Protein AF-A0A7W5AMH6-F1 (afdb_monomer_lite)

Sequence (108 aa):
MDDLIEFYRARLDEAEQIAQQATAGLWVWSREYVTPPGYHHRTVGPLEPGDAVHIAAWNPDHVLADIAAKRAILDEYSWEAGETRAIRHLVQPFAGHPDFRDEWRLPE

pLDDT: mean 83.66, std 14.83, range [46.91, 98.5]

Organism: NCBI:txid113559

Secondary structure (DSSP, 8-state):
-HHHHHHHHHHHHHHHHHHHHSPPS--B--SS----TT----B--S--HHHHHHHHHT-HHHHHHHHHHHHHHHHHS---TT-THHHHHHHGGGTTSTT--GGGSPP-

Radius of gyration: 17.6 Å; chains: 1; bounding box: 36×31×48 Å

InterPro domains:
  IPR046193 Protein of unknown function DUF6221 [PF19730] (1-105)

Foldseek 3Di:
DVLLLVVLVVVLVVLLVVLVPDQDDQQDADPDPDDDPPDDDSYDPPDDSVVRVVVSVVRSVVSNVVSVVVVVVSVVDPPPPPPPVVSLVSCQVCCVPPPDDPVSHDDD

Structure (mmCIF, N/CA/C/O backbone):
data_AF-A0A7W5AMH6-F1
#
_entry.id   AF-A0A7W5AMH6-F1
#
loop_
_atom_site.group_PDB
_atom_site.id
_atom_site.type_symbol
_atom_site.label_atom_id
_atom_site.label_alt_id
_atom_site.label_comp_id
_atom_site.label_asym_id
_atom_site.label_entity_id
_atom_site.label_seq_id
_atom_site.pdbx_PDB_ins_code
_atom_site.Cartn_x
_atom_site.Cartn_y
_atom_site.Cartn_z
_atom_site.occupancy
_atom_site.B_iso_or_equiv
_atom_site.auth_seq_id
_atom_site.auth_comp_id
_atom_site.auth_asym_id
_atom_site.auth_atom_id
_atom_site.pdbx_PDB_model_num
ATOM 1 N N . MET A 1 1 ? -14.425 -1.364 15.931 1.00 79.56 1 MET A N 1
ATOM 2 C CA . MET A 1 1 ? -12.956 -1.374 15.780 1.00 79.56 1 MET A CA 1
ATOM 3 C C . MET A 1 1 ? -12.583 -2.501 14.844 1.00 79.56 1 MET A C 1
ATOM 5 O O . MET A 1 1 ? -11.952 -2.236 13.834 1.00 79.56 1 MET A O 1
ATOM 9 N N . ASP A 1 2 ? -13.090 -3.696 15.124 1.00 85.56 2 ASP A N 1
ATOM 10 C CA . ASP A 1 2 ? -12.952 -4.889 14.285 1.00 85.56 2 ASP A CA 1
ATOM 11 C C . ASP A 1 2 ? -13.274 -4.612 12.811 1.00 85.56 2 ASP A C 1
ATOM 13 O O . ASP A 1 2 ? -12.396 -4.806 11.981 1.00 85.56 2 ASP A O 1
ATOM 17 N N . ASP A 1 3 ? -14.409 -3.975 12.493 1.00 91.38 3 ASP A N 1
ATOM 18 C CA . ASP A 1 3 ? -14.752 -3.581 11.113 1.00 91.38 3 ASP A CA 1
ATOM 19 C C . ASP A 1 3 ? -13.667 -2.745 10.401 1.00 91.38 3 ASP A C 1
ATOM 21 O O . ASP A 1 3 ? -13.465 -2.875 9.196 1.00 91.38 3 ASP A O 1
ATOM 25 N N . LEU A 1 4 ? -12.968 -1.865 11.129 1.00 92.19 4 LEU A N 1
ATOM 26 C CA . LEU A 1 4 ? -11.913 -1.010 10.576 1.00 92.19 4 LEU A CA 1
ATOM 27 C C . LEU A 1 4 ? -10.624 -1.804 10.324 1.00 92.19 4 LEU A C 1
ATOM 29 O O . LEU A 1 4 ? -9.943 -1.582 9.322 1.00 92.19 4 LEU A O 1
ATOM 33 N N . ILE A 1 5 ? -10.301 -2.729 11.233 1.00 92.31 5 ILE A N 1
ATOM 34 C CA . ILE A 1 5 ? -9.174 -3.660 11.101 1.00 92.31 5 ILE A CA 1
ATOM 35 C C . ILE A 1 5 ? -9.426 -4.618 9.942 1.00 92.31 5 ILE A C 1
ATOM 37 O O . ILE A 1 5 ? -8.549 -4.783 9.098 1.00 92.31 5 ILE A O 1
ATOM 41 N N . GLU A 1 6 ? -10.614 -5.212 9.872 1.00 93.94 6 GLU A N 1
ATOM 42 C CA . GLU A 1 6 ? -11.031 -6.102 8.788 1.00 93.94 6 GLU A CA 1
ATOM 43 C C . GLU A 1 6 ? -10.987 -5.386 7.439 1.00 93.94 6 GLU A C 1
ATOM 45 O O . GLU A 1 6 ? -10.387 -5.900 6.494 1.00 93.94 6 GLU A O 1
ATOM 50 N N . PHE A 1 7 ? -11.528 -4.164 7.364 1.00 96.31 7 PHE A N 1
ATOM 51 C CA . PHE A 1 7 ? -11.435 -3.334 6.165 1.00 96.31 7 PHE A CA 1
ATOM 52 C C . PHE A 1 7 ? -9.980 -3.122 5.742 1.00 96.31 7 PHE A C 1
ATOM 54 O O . PHE A 1 7 ? -9.642 -3.308 4.573 1.00 96.31 7 PHE A O 1
ATOM 61 N N . TYR A 1 8 ? -9.100 -2.750 6.675 1.00 96.31 8 TYR A N 1
ATOM 62 C CA . TYR A 1 8 ? -7.708 -2.487 6.332 1.00 96.31 8 TYR A CA 1
ATOM 63 C C . TYR A 1 8 ? -6.957 -3.756 5.918 1.00 96.31 8 TYR A C 1
ATOM 65 O O . TYR A 1 8 ? -6.221 -3.725 4.933 1.00 96.31 8 TYR A O 1
ATOM 73 N N . ARG A 1 9 ? -7.183 -4.881 6.608 1.00 96.75 9 ARG A N 1
ATOM 74 C CA . ARG A 1 9 ? -6.619 -6.187 6.237 1.00 96.75 9 ARG A CA 1
ATOM 75 C C . ARG A 1 9 ? -7.036 -6.580 4.821 1.00 96.75 9 ARG A C 1
ATOM 77 O O . ARG A 1 9 ? -6.161 -6.890 4.024 1.00 96.75 9 ARG A O 1
ATOM 84 N N . ALA A 1 10 ? -8.315 -6.434 4.471 1.00 97.94 10 ALA A N 1
ATOM 85 C CA . ALA A 1 10 ? -8.793 -6.710 3.116 1.00 97.94 10 ALA A CA 1
ATOM 86 C C . ALA A 1 10 ? -8.073 -5.859 2.051 1.00 97.94 10 ALA A C 1
ATOM 88 O O . ALA A 1 10 ? -7.675 -6.373 1.008 1.00 97.94 10 ALA A O 1
ATOM 89 N N . ARG A 1 11 ? -7.833 -4.568 2.324 1.00 98.06 11 ARG A N 1
ATOM 90 C CA . ARG A 1 11 ? -7.077 -3.695 1.406 1.00 98.06 11 ARG A CA 1
ATOM 91 C C . ARG A 1 11 ? -5.600 -4.087 1.291 1.00 98.06 11 ARG A C 1
ATOM 93 O O . ARG A 1 11 ? -5.016 -3.951 0.218 1.00 98.06 11 ARG A O 1
ATOM 100 N N . LEU A 1 12 ? -4.990 -4.559 2.378 1.00 98.06 12 LEU A N 1
ATOM 101 C CA . LEU A 1 12 ? -3.624 -5.087 2.353 1.00 98.06 12 LEU A CA 1
ATOM 102 C C . LEU A 1 12 ? -3.543 -6.400 1.562 1.00 98.06 12 LEU A C 1
ATOM 104 O O . LEU A 1 12 ? -2.585 -6.577 0.815 1.00 98.06 12 LEU A O 1
ATOM 108 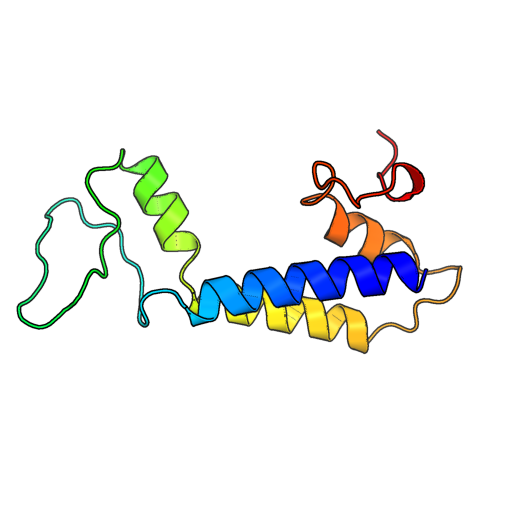N N . ASP A 1 13 ? -4.544 -7.274 1.674 1.00 98.50 13 ASP A N 1
ATOM 109 C CA . ASP A 1 13 ? -4.621 -8.532 0.919 1.00 98.50 13 ASP A CA 1
ATOM 110 C C . ASP A 1 13 ? -4.747 -8.272 -0.591 1.00 98.50 13 ASP A C 1
ATOM 112 O O . ASP A 1 13 ? -4.035 -8.875 -1.395 1.00 98.50 13 ASP A O 1
ATOM 116 N N . GLU A 1 14 ? -5.595 -7.320 -0.988 1.00 97.69 14 GLU A N 1
ATOM 117 C CA . GLU A 1 14 ? -5.725 -6.891 -2.386 1.00 97.69 14 GLU A CA 1
ATOM 118 C C . GLU A 1 14 ? -4.406 -6.329 -2.935 1.00 97.69 14 GLU A C 1
ATOM 120 O O . GLU A 1 14 ? -3.970 -6.702 -4.027 1.00 97.69 14 GLU A O 1
ATOM 125 N N . ALA A 1 15 ? -3.746 -5.453 -2.172 1.00 96.88 15 ALA A N 1
ATOM 126 C CA . ALA A 1 15 ? -2.465 -4.873 -2.566 1.00 96.88 15 ALA A CA 1
ATOM 127 C C . ALA A 1 15 ? -1.356 -5.935 -2.662 1.00 96.88 15 ALA A C 1
ATOM 129 O O . ALA A 1 15 ? -0.546 -5.898 -3.591 1.00 96.88 15 ALA A O 1
ATOM 130 N N . GLU A 1 16 ? -1.338 -6.904 -1.744 1.00 97.94 16 GLU A N 1
ATOM 131 C CA . GLU A 1 16 ? -0.407 -8.032 -1.766 1.00 97.94 16 GLU A CA 1
ATOM 132 C C . GLU A 1 16 ? -0.621 -8.888 -3.013 1.00 97.94 16 GLU A C 1
ATOM 134 O O . GLU A 1 16 ? 0.346 -9.200 -3.710 1.00 97.94 16 GLU A O 1
ATOM 139 N N . GLN A 1 17 ? -1.872 -9.217 -3.341 1.00 97.69 17 GLN A N 1
ATOM 140 C CA . GLN A 1 17 ? -2.196 -9.992 -4.534 1.00 97.69 17 GLN A CA 1
ATOM 141 C C . GLN A 1 17 ? -1.725 -9.280 -5.811 1.00 97.69 17 GLN A C 1
ATOM 143 O O . GLN A 1 17 ? -1.136 -9.916 -6.688 1.00 97.69 17 GLN A O 1
ATOM 148 N N . ILE A 1 18 ? -1.941 -7.965 -5.912 1.00 95.69 18 ILE A N 1
ATOM 149 C CA . ILE A 1 18 ? -1.468 -7.155 -7.045 1.00 95.69 18 ILE A CA 1
ATOM 150 C C . ILE A 1 18 ? 0.064 -7.181 -7.123 1.00 95.69 18 ILE A C 1
ATOM 152 O O . ILE A 1 18 ? 0.618 -7.407 -8.200 1.00 95.69 18 ILE A O 1
ATOM 156 N N . ALA A 1 19 ? 0.757 -6.996 -5.996 1.00 94.50 19 ALA A N 1
ATOM 157 C CA . ALA A 1 19 ? 2.217 -7.010 -5.950 1.00 94.50 19 ALA A CA 1
ATOM 158 C C . ALA A 1 19 ? 2.797 -8.386 -6.322 1.00 94.50 19 ALA A C 1
ATOM 160 O O . ALA A 1 19 ? 3.758 -8.461 -7.081 1.00 94.50 19 ALA A O 1
ATOM 161 N N . GLN A 1 20 ? 2.191 -9.484 -5.865 1.00 94.25 20 GLN A N 1
ATO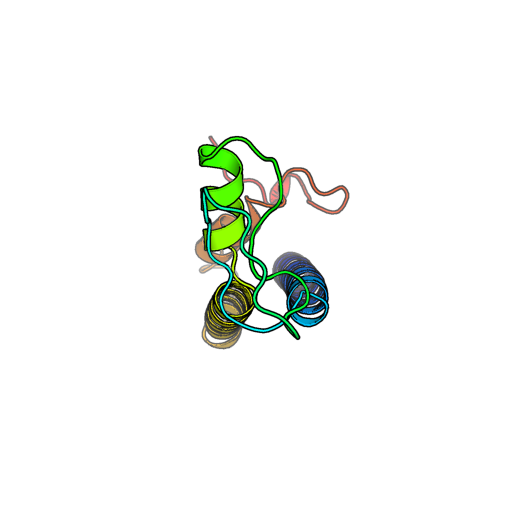M 162 C CA . GLN A 1 20 ? 2.624 -10.847 -6.205 1.00 94.25 20 GLN A CA 1
ATOM 163 C C . GLN A 1 20 ? 2.438 -11.190 -7.691 1.00 94.25 20 GLN A C 1
ATOM 165 O O . GLN A 1 20 ? 3.181 -12.009 -8.229 1.00 94.25 20 GLN A O 1
ATOM 170 N N . GLN A 1 21 ? 1.448 -10.589 -8.359 1.00 92.38 21 GLN A N 1
ATOM 171 C CA . GLN A 1 21 ? 1.194 -10.787 -9.792 1.00 92.38 21 GLN A CA 1
ATOM 172 C C . GLN A 1 21 ? 2.077 -9.913 -10.692 1.00 92.38 21 GLN A C 1
ATOM 174 O O . GLN A 1 21 ? 2.136 -10.133 -11.904 1.00 92.38 21 GLN A O 1
ATOM 179 N N . ALA A 1 22 ? 2.747 -8.916 -10.119 1.00 89.56 22 ALA A N 1
ATOM 180 C CA . ALA A 1 22 ? 3.627 -8.023 -10.844 1.00 89.56 22 ALA A CA 1
ATOM 181 C C . ALA A 1 22 ? 4.924 -8.730 -11.282 1.00 89.56 22 ALA A C 1
ATOM 183 O O . ALA A 1 22 ? 5.347 -9.737 -10.713 1.00 89.56 22 ALA A O 1
ATOM 184 N N . THR A 1 23 ? 5.584 -8.195 -12.313 1.00 83.06 23 THR A N 1
A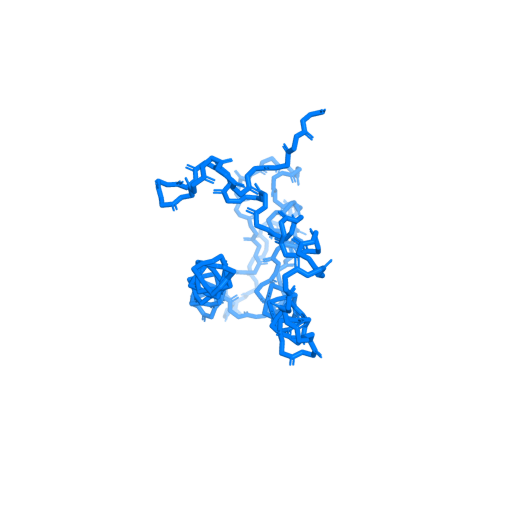TOM 185 C CA . THR A 1 23 ? 6.852 -8.747 -12.803 1.00 83.06 23 THR A CA 1
ATOM 186 C C . THR A 1 23 ? 7.910 -8.744 -11.700 1.00 83.06 23 THR A C 1
ATOM 188 O O . THR A 1 23 ? 8.247 -7.685 -11.171 1.00 83.06 23 THR A O 1
ATOM 191 N N . ALA A 1 24 ? 8.466 -9.919 -11.400 1.00 73.69 24 ALA A N 1
ATOM 192 C CA . ALA A 1 24 ? 9.478 -10.091 -10.364 1.00 73.69 24 ALA A CA 1
ATOM 193 C C . ALA A 1 24 ? 10.819 -9.403 -10.692 1.00 73.69 24 ALA A C 1
ATOM 195 O O . ALA A 1 24 ? 11.240 -9.316 -11.852 1.00 73.69 24 ALA A O 1
ATOM 196 N N . GLY A 1 25 ? 11.536 -9.009 -9.636 1.00 73.38 25 GLY A N 1
ATOM 197 C CA . GLY A 1 25 ? 12.858 -8.387 -9.701 1.00 73.38 25 GLY A CA 1
ATOM 198 C C . GLY A 1 25 ? 12.816 -6.861 -9.649 1.00 73.38 25 GLY A C 1
ATOM 199 O O . GLY A 1 25 ? 11.763 -6.248 -9.748 1.00 73.38 25 GLY A O 1
ATOM 200 N N . LEU A 1 26 ? 13.989 -6.239 -9.494 1.00 79.81 26 LEU A N 1
ATOM 201 C CA . LEU A 1 26 ? 14.094 -4.796 -9.272 1.00 79.81 26 LEU A CA 1
ATOM 202 C C . LEU A 1 26 ? 13.553 -3.989 -10.459 1.00 79.81 26 LEU A C 1
ATOM 204 O O . LEU A 1 26 ? 14.103 -4.044 -11.565 1.00 79.81 26 LEU A O 1
ATOM 208 N N . TRP A 1 27 ? 12.518 -3.196 -10.190 1.00 85.25 27 TRP A N 1
ATOM 209 C CA . TRP A 1 27 ? 12.010 -2.196 -11.121 1.00 85.25 27 TRP A CA 1
ATOM 210 C C . TRP A 1 27 ? 12.954 -0.999 -11.152 1.00 85.25 27 TRP A C 1
ATOM 212 O O . TRP A 1 27 ? 13.281 -0.418 -10.117 1.00 85.25 27 TRP A O 1
ATOM 222 N N . VAL A 1 28 ? 13.409 -0.632 -12.348 1.00 79.75 28 VAL A N 1
ATOM 223 C CA . VAL A 1 28 ? 14.315 0.500 -12.551 1.00 79.75 28 VAL A CA 1
ATOM 224 C C . VAL A 1 28 ? 13.782 1.411 -13.640 1.00 79.75 28 VAL A C 1
ATOM 226 O O . VAL A 1 28 ? 13.345 0.966 -14.703 1.00 79.75 28 VAL A O 1
ATOM 229 N N . TRP A 1 29 ? 13.861 2.715 -13.402 1.00 72.94 29 TRP A N 1
ATOM 230 C CA . TRP A 1 29 ? 13.695 3.670 -14.483 1.00 72.94 29 TRP A CA 1
ATOM 231 C C . TRP A 1 29 ? 14.959 3.694 -15.350 1.00 72.94 29 TRP A C 1
ATOM 233 O O . TRP A 1 29 ? 16.074 3.769 -14.836 1.00 72.94 29 TRP A O 1
ATOM 243 N N . SER A 1 30 ? 14.783 3.644 -16.669 1.00 68.56 30 SER A N 1
ATOM 244 C CA . SER A 1 30 ? 15.856 3.832 -17.642 1.00 68.56 30 SER A CA 1
ATOM 245 C C . SER A 1 30 ? 15.364 4.724 -18.771 1.00 68.56 30 SER A C 1
ATOM 247 O O . SER A 1 30 ? 14.271 4.525 -19.296 1.00 68.56 30 SER A O 1
ATOM 249 N N . ARG A 1 31 ? 16.194 5.694 -19.163 1.00 63.47 31 ARG A N 1
ATOM 250 C CA . ARG A 1 31 ? 15.938 6.570 -20.315 1.00 63.47 31 ARG A CA 1
ATOM 251 C C . ARG A 1 31 ? 16.193 5.861 -21.646 1.00 63.47 31 ARG A C 1
ATOM 253 O O . ARG A 1 31 ? 15.606 6.205 -22.666 1.00 63.47 31 ARG A O 1
ATOM 260 N N . GLU A 1 32 ? 17.085 4.880 -21.625 1.00 62.59 32 GLU A N 1
ATOM 261 C CA . GLU A 1 32 ? 17.388 4.020 -22.756 1.00 62.59 32 GLU A CA 1
ATOM 262 C C . GLU A 1 32 ? 16.553 2.751 -22.564 1.00 62.59 32 GLU A C 1
ATOM 264 O O . GLU A 1 32 ? 16.788 2.002 -21.615 1.00 62.59 32 GLU A O 1
ATOM 269 N N . TYR A 1 33 ? 15.538 2.516 -23.399 1.00 57.28 33 TYR A N 1
ATOM 270 C CA . TYR A 1 33 ? 14.740 1.278 -23.391 1.00 57.28 33 TYR A CA 1
ATOM 271 C C . TYR A 1 33 ? 15.590 0.072 -23.813 1.00 57.28 33 TYR A C 1
ATOM 273 O O . TYR A 1 33 ? 15.348 -0.551 -24.844 1.00 57.28 33 TYR A O 1
ATOM 281 N N . VAL A 1 34 ? 16.623 -0.268 -23.050 1.00 53.50 34 VAL A N 1
ATOM 282 C CA . VAL A 1 34 ? 17.453 -1.438 -23.305 1.00 53.50 34 VAL A CA 1
ATOM 283 C C . VAL A 1 34 ? 16.892 -2.553 -22.451 1.00 53.50 34 VAL A C 1
ATOM 285 O O . VAL A 1 34 ? 17.249 -2.716 -21.290 1.00 53.50 34 VAL A O 1
ATOM 288 N N . THR A 1 35 ? 15.968 -3.312 -23.032 1.00 52.41 35 THR A N 1
ATOM 289 C CA . THR A 1 35 ? 15.570 -4.596 -22.459 1.00 52.41 35 THR A CA 1
ATOM 290 C C . THR A 1 35 ? 16.691 -5.583 -22.782 1.00 52.41 35 THR A C 1
ATOM 292 O O . THR A 1 35 ? 16.891 -5.875 -23.964 1.00 52.41 35 THR A O 1
ATOM 295 N N . PRO A 1 36 ? 17.467 -6.088 -21.803 1.00 50.69 36 PRO A N 1
ATOM 296 C CA . PRO A 1 36 ? 18.470 -7.097 -22.108 1.00 50.69 36 PRO A CA 1
ATOM 297 C C . PRO A 1 36 ? 17.773 -8.353 -22.662 1.00 50.69 36 PRO A C 1
ATOM 299 O O . PRO A 1 36 ? 16.674 -8.679 -22.199 1.00 50.69 36 PRO A O 1
ATOM 302 N N . PRO A 1 37 ? 18.373 -9.078 -23.623 1.00 46.91 37 PRO A N 1
ATOM 303 C CA . PRO A 1 37 ? 17.781 -10.302 -24.156 1.00 46.91 37 PRO A CA 1
ATOM 304 C C . PRO A 1 37 ? 17.420 -11.280 -23.027 1.00 46.91 37 PRO A C 1
ATOM 306 O O . PRO A 1 37 ? 18.242 -11.544 -22.152 1.00 46.91 37 PRO A O 1
ATOM 309 N N . GLY A 1 38 ? 16.185 -11.793 -23.031 1.00 54.41 38 GLY A N 1
ATOM 310 C CA . GLY A 1 38 ? 15.678 -12.720 -22.008 1.00 54.41 38 GLY A CA 1
ATOM 311 C C . GLY A 1 38 ? 15.031 -12.072 -20.777 1.00 54.41 38 GLY A C 1
ATOM 312 O O . GLY A 1 38 ? 14.622 -12.793 -19.872 1.00 54.41 38 GLY A O 1
ATOM 313 N N . TYR A 1 39 ? 14.902 -10.742 -20.727 1.00 51.56 39 TYR A N 1
ATOM 314 C CA . TYR A 1 39 ? 14.180 -10.054 -19.655 1.00 51.56 39 TYR A CA 1
ATOM 315 C C . TYR A 1 39 ? 12.823 -9.538 -20.123 1.00 51.56 39 TYR A C 1
ATOM 317 O O . TYR A 1 39 ? 12.731 -8.701 -21.012 1.00 51.56 39 TYR A O 1
ATOM 325 N N . HIS A 1 40 ? 11.759 -9.990 -19.475 1.00 51.94 40 HIS A N 1
ATOM 326 C CA . HIS A 1 40 ? 10.422 -9.453 -19.676 1.00 51.94 40 HIS A CA 1
ATOM 327 C C . HIS A 1 40 ? 10.255 -8.243 -18.740 1.00 51.94 40 HIS A C 1
ATOM 329 O O . HIS A 1 40 ? 9.990 -8.406 -17.564 1.00 51.94 40 HIS A O 1
ATOM 335 N N . HIS A 1 41 ? 10.512 -7.032 -19.248 1.00 54.84 41 HIS A N 1
ATOM 336 C CA . HIS A 1 41 ? 10.102 -5.724 -18.689 1.00 54.84 41 HIS A CA 1
ATOM 337 C C . HIS A 1 41 ? 10.491 -5.429 -17.215 1.00 54.84 41 HIS A C 1
ATOM 339 O O . HIS A 1 41 ? 9.687 -5.559 -16.301 1.00 54.84 41 HIS A O 1
ATOM 345 N N . ARG A 1 42 ? 11.719 -4.926 -16.997 1.00 59.22 42 ARG A N 1
ATOM 346 C CA . ARG A 1 42 ? 12.163 -4.287 -15.729 1.00 59.22 42 ARG A CA 1
ATOM 347 C C . ARG A 1 42 ? 12.122 -2.756 -15.761 1.00 59.22 42 ARG A C 1
ATOM 349 O O . ARG A 1 42 ? 12.510 -2.098 -14.800 1.00 59.22 42 ARG A O 1
ATOM 356 N N . THR A 1 43 ? 11.706 -2.198 -16.892 1.00 58.53 43 THR A N 1
ATOM 357 C CA . THR A 1 43 ? 11.700 -0.762 -17.160 1.00 58.53 43 THR A CA 1
ATOM 358 C C . THR A 1 43 ? 10.268 -0.320 -17.374 1.00 58.53 43 THR A C 1
ATOM 360 O O . THR A 1 43 ? 9.568 -0.874 -18.222 1.00 58.53 43 THR A O 1
ATOM 363 N N . VAL A 1 44 ? 9.834 0.670 -16.600 1.00 62.44 44 VAL A N 1
ATOM 364 C CA . VAL A 1 44 ? 8.529 1.303 -16.787 1.00 62.44 44 VAL A CA 1
ATOM 365 C C . VAL A 1 44 ? 8.568 2.052 -18.131 1.00 62.44 44 VAL A C 1
ATOM 367 O O . VAL A 1 44 ? 9.554 2.733 -18.394 1.00 62.44 44 VAL A O 1
ATOM 370 N N . GLY A 1 45 ? 7.567 1.822 -18.999 1.00 58.22 45 GLY A N 1
ATOM 371 C CA . GLY A 1 45 ? 7.491 2.157 -20.442 1.00 58.22 45 GLY A CA 1
ATOM 372 C C . GLY A 1 45 ? 7.707 3.636 -20.834 1.00 58.22 45 GLY A C 1
ATOM 373 O O . GLY A 1 45 ? 8.272 4.376 -20.037 1.00 58.22 45 GLY A O 1
ATOM 374 N N . PRO A 1 46 ? 7.314 4.093 -22.052 1.00 60.91 46 PRO A N 1
ATOM 375 C CA . PRO A 1 46 ? 7.418 5.493 -22.523 1.00 60.91 46 PRO A CA 1
ATOM 376 C C . PRO A 1 46 ? 6.510 6.420 -21.717 1.00 60.91 46 PRO A C 1
ATOM 378 O O . PRO A 1 46 ? 5.487 6.895 -22.193 1.00 60.91 46 PRO A O 1
ATOM 381 N N . LEU A 1 47 ? 6.878 6.617 -20.463 1.00 73.19 47 LEU A N 1
ATOM 382 C CA . LEU A 1 47 ? 6.262 7.526 -19.525 1.00 73.19 47 LEU A CA 1
ATOM 383 C C . LEU A 1 47 ? 7.172 8.730 -19.342 1.00 73.19 47 LEU A C 1
ATOM 385 O O . LEU A 1 47 ? 8.389 8.657 -19.556 1.00 73.19 47 LEU A O 1
ATOM 389 N N . GLU A 1 48 ? 6.576 9.823 -18.883 1.00 80.75 48 GLU A N 1
ATOM 390 C CA . GLU A 1 48 ? 7.355 10.945 -18.393 1.00 80.75 48 GLU A CA 1
ATOM 391 C C . GLU A 1 48 ? 8.309 10.458 -17.284 1.00 80.75 48 GLU A C 1
ATOM 393 O O . GLU A 1 48 ? 7.925 9.616 -16.463 1.00 80.75 48 GLU A O 1
ATOM 398 N N . PRO A 1 49 ? 9.560 10.957 -17.230 1.00 80.69 49 PRO A N 1
ATOM 399 C CA . PRO A 1 49 ? 10.555 10.502 -16.259 1.00 80.69 49 PRO A CA 1
ATOM 400 C C . PRO A 1 49 ? 10.051 10.469 -14.811 1.00 80.69 49 PRO A C 1
ATOM 402 O O . PRO A 1 49 ? 10.389 9.553 -14.067 1.00 80.69 49 PRO A O 1
ATOM 405 N N . GLY A 1 50 ? 9.221 11.443 -14.421 1.00 83.12 50 GLY A N 1
ATOM 406 C CA . GLY A 1 50 ? 8.626 11.504 -13.085 1.00 83.12 50 GLY A CA 1
ATOM 407 C C . GLY A 1 50 ? 7.710 10.317 -12.782 1.00 83.12 50 GLY A C 1
ATOM 408 O O . GLY A 1 50 ? 7.855 9.691 -11.733 1.00 83.12 50 GLY A O 1
ATOM 409 N N . ASP A 1 51 ? 6.834 9.959 -13.719 1.00 85.00 51 ASP A N 1
ATOM 410 C CA . ASP A 1 51 ? 5.885 8.851 -13.566 1.00 85.00 51 ASP A CA 1
ATOM 411 C C . ASP A 1 51 ? 6.623 7.514 -13.490 1.00 85.00 51 ASP A C 1
ATOM 413 O O . ASP A 1 51 ? 6.336 6.671 -12.641 1.00 85.00 51 ASP A O 1
ATOM 417 N N . ALA A 1 52 ? 7.630 7.332 -14.346 1.00 83.62 52 ALA A N 1
ATOM 418 C CA . ALA A 1 52 ? 8.411 6.107 -14.374 1.00 83.62 52 ALA A CA 1
ATOM 419 C C . ALA A 1 52 ? 9.247 5.911 -13.099 1.00 83.62 52 ALA A C 1
ATOM 421 O O . ALA A 1 52 ? 9.345 4.791 -12.597 1.00 83.62 52 ALA A O 1
ATOM 422 N N . VAL A 1 53 ? 9.817 6.991 -12.550 1.00 84.56 53 VAL A N 1
ATOM 423 C CA . VAL A 1 53 ? 10.513 6.962 -11.255 1.00 84.56 53 VAL A CA 1
ATOM 424 C C . VAL A 1 53 ? 9.536 6.665 -10.120 1.00 84.56 53 VAL A C 1
ATOM 426 O O . VAL A 1 53 ? 9.846 5.836 -9.266 1.00 84.56 53 VAL A O 1
ATOM 429 N N . HIS A 1 54 ? 8.354 7.289 -10.121 1.00 88.81 54 HIS A N 1
ATOM 430 C CA . HIS A 1 54 ? 7.320 7.017 -9.124 1.00 88.81 54 HIS A CA 1
ATOM 431 C C . HIS A 1 54 ? 6.903 5.541 -9.141 1.00 88.81 54 HIS A C 1
ATOM 433 O O . HIS A 1 54 ? 6.902 4.899 -8.097 1.00 88.81 54 HIS A O 1
ATOM 439 N N . ILE A 1 55 ? 6.637 4.973 -10.319 1.00 88.00 55 ILE A N 1
ATOM 440 C CA . ILE A 1 55 ? 6.250 3.562 -10.458 1.00 88.00 55 ILE A CA 1
ATOM 441 C C . ILE A 1 55 ? 7.389 2.629 -10.038 1.00 88.00 55 ILE A C 1
ATOM 443 O O . ILE A 1 55 ? 7.148 1.667 -9.316 1.00 88.00 55 ILE A O 1
ATOM 447 N N . ALA A 1 56 ? 8.634 2.911 -10.438 1.00 87.50 56 ALA A N 1
ATOM 448 C CA . ALA A 1 56 ? 9.782 2.094 -10.043 1.00 87.50 56 ALA A CA 1
ATOM 449 C C . ALA A 1 56 ? 10.012 2.096 -8.519 1.00 87.50 56 ALA A C 1
ATOM 451 O O . ALA A 1 56 ? 10.434 1.083 -7.965 1.00 87.50 56 ALA A O 1
ATOM 452 N N . ALA A 1 57 ? 9.698 3.200 -7.829 1.00 89.31 57 ALA A N 1
ATOM 453 C CA . ALA A 1 57 ? 9.750 3.267 -6.368 1.00 89.31 57 ALA A CA 1
ATOM 454 C C . ALA A 1 57 ? 8.728 2.331 -5.691 1.00 89.31 57 ALA A C 1
ATOM 456 O O . ALA A 1 57 ? 8.984 1.845 -4.592 1.00 89.31 57 ALA A O 1
ATOM 457 N N . TRP A 1 58 ? 7.625 2.006 -6.370 1.00 92.00 58 TRP A N 1
ATOM 458 C CA . TRP A 1 58 ? 6.637 1.003 -5.955 1.00 92.00 58 TRP A CA 1
ATOM 459 C C . TRP A 1 58 ? 6.995 -0.418 -6.433 1.00 92.00 58 TRP A C 1
ATOM 461 O O . TRP A 1 58 ? 6.117 -1.216 -6.756 1.00 92.00 58 TRP A O 1
ATOM 471 N N . ASN A 1 59 ? 8.293 -0.746 -6.465 1.00 90.81 59 ASN A N 1
ATOM 472 C CA . ASN A 1 59 ? 8.802 -2.092 -6.747 1.00 90.81 59 ASN A CA 1
ATOM 473 C C . ASN A 1 59 ? 8.041 -3.158 -5.921 1.00 90.81 59 ASN A C 1
ATOM 475 O O . ASN A 1 59 ? 7.963 -2.995 -4.700 1.00 90.81 59 ASN A O 1
ATOM 479 N N . PRO A 1 60 ? 7.540 -4.258 -6.518 1.00 92.88 60 PRO A N 1
ATOM 480 C CA . PRO A 1 60 ? 6.765 -5.278 -5.807 1.00 92.88 60 PRO A CA 1
ATOM 481 C C . PRO A 1 60 ? 7.391 -5.777 -4.501 1.00 92.88 60 PRO A C 1
ATOM 483 O O . PRO A 1 60 ? 6.697 -5.866 -3.492 1.00 92.88 60 PRO A O 1
ATOM 486 N N . ASP A 1 61 ? 8.708 -6.007 -4.472 1.00 92.50 61 ASP A N 1
ATOM 487 C CA . ASP A 1 61 ? 9.408 -6.433 -3.249 1.00 92.50 61 ASP A CA 1
ATOM 488 C C . ASP A 1 61 ? 9.301 -5.390 -2.122 1.00 92.50 61 ASP A C 1
ATOM 490 O O . ASP A 1 61 ? 9.150 -5.736 -0.950 1.00 92.50 61 ASP A O 1
ATOM 494 N N . HIS A 1 62 ? 9.359 -4.100 -2.472 1.00 94.31 62 HIS A N 1
ATOM 495 C CA . HIS A 1 62 ? 9.184 -3.007 -1.516 1.00 94.31 62 HIS A CA 1
ATOM 496 C C . HIS A 1 62 ? 7.746 -2.961 -0.993 1.00 94.31 62 HIS A C 1
ATOM 498 O O . HIS A 1 62 ? 7.542 -2.839 0.213 1.00 94.31 62 HIS A O 1
ATOM 504 N N . VAL A 1 63 ? 6.761 -3.120 -1.880 1.00 95.69 63 VAL A N 1
ATOM 505 C CA . VAL A 1 63 ? 5.336 -3.146 -1.517 1.00 95.69 63 VAL A CA 1
ATOM 506 C C . VAL A 1 63 ? 5.024 -4.304 -0.575 1.00 95.69 63 VAL A C 1
ATOM 508 O O . VAL A 1 63 ? 4.369 -4.105 0.444 1.00 95.69 63 VAL A O 1
ATOM 511 N N . LEU A 1 64 ? 5.538 -5.502 -0.860 1.00 96.81 64 LEU A N 1
ATOM 512 C CA . LEU A 1 64 ? 5.358 -6.670 0.004 1.00 96.81 64 LEU A CA 1
ATOM 513 C C . LEU A 1 64 ? 5.989 -6.462 1.388 1.00 96.81 64 LEU A C 1
ATOM 515 O O . LEU A 1 64 ? 5.376 -6.807 2.399 1.00 96.81 64 LEU A O 1
ATOM 519 N N . ALA A 1 65 ? 7.180 -5.858 1.455 1.00 96.81 65 ALA A N 1
ATOM 520 C CA . ALA A 1 65 ? 7.826 -5.532 2.726 1.00 96.81 65 ALA A CA 1
ATOM 521 C C . ALA A 1 65 ? 7.039 -4.483 3.536 1.00 96.81 65 ALA A C 1
ATOM 523 O O . ALA A 1 65 ? 6.885 -4.622 4.750 1.00 96.81 65 ALA A O 1
ATOM 524 N N . ASP A 1 66 ? 6.508 -3.457 2.872 1.00 97.19 66 ASP A N 1
ATOM 525 C CA . ASP A 1 66 ? 5.661 -2.429 3.482 1.00 97.19 66 ASP A CA 1
ATOM 526 C C . ASP A 1 66 ? 4.326 -3.008 3.999 1.00 97.19 66 ASP A C 1
ATOM 528 O O . ASP A 1 66 ? 3.928 -2.729 5.134 1.00 97.19 66 ASP A O 1
ATOM 532 N N . ILE A 1 67 ? 3.677 -3.894 3.234 1.00 97.75 67 ILE A N 1
ATOM 533 C CA . ILE A 1 67 ? 2.475 -4.627 3.670 1.00 97.75 67 ILE A CA 1
ATOM 534 C C . ILE A 1 67 ? 2.775 -5.492 4.896 1.00 97.75 67 ILE A C 1
ATOM 536 O O . ILE A 1 67 ? 2.016 -5.464 5.868 1.00 97.75 67 ILE A O 1
ATOM 540 N N . ALA A 1 68 ? 3.887 -6.232 4.887 1.00 97.88 68 ALA A N 1
ATOM 541 C CA . ALA A 1 68 ? 4.293 -7.058 6.020 1.00 97.88 68 ALA A CA 1
ATOM 542 C C . ALA A 1 68 ? 4.515 -6.215 7.288 1.00 97.88 68 ALA A C 1
ATOM 544 O O . ALA A 1 68 ? 4.048 -6.592 8.363 1.00 97.88 68 ALA A O 1
ATOM 545 N N . ALA A 1 69 ? 5.152 -5.046 7.162 1.00 96.94 69 ALA A N 1
ATOM 546 C CA . ALA A 1 69 ? 5.333 -4.119 8.277 1.00 96.94 69 ALA A CA 1
ATOM 547 C C . ALA A 1 69 ? 3.990 -3.607 8.828 1.00 96.94 69 ALA A C 1
ATOM 549 O O . ALA A 1 69 ? 3.785 -3.574 10.041 1.00 96.94 69 ALA A O 1
ATOM 550 N N . LYS A 1 70 ? 3.041 -3.261 7.952 1.00 95.75 70 LYS A N 1
ATOM 551 C CA . LYS A 1 70 ? 1.694 -2.826 8.354 1.00 95.75 70 LYS A CA 1
ATOM 552 C C . LYS A 1 70 ? 0.915 -3.937 9.052 1.00 95.75 70 LYS A C 1
ATOM 554 O O . LYS A 1 70 ? 0.282 -3.668 10.068 1.00 95.75 70 LYS A O 1
ATOM 559 N N . ARG A 1 71 ? 0.998 -5.182 8.570 1.00 96.06 71 ARG A N 1
ATOM 560 C CA . ARG A 1 71 ? 0.395 -6.344 9.246 1.00 96.06 71 ARG A CA 1
ATOM 561 C C . ARG A 1 71 ? 1.003 -6.573 10.629 1.00 96.06 71 ARG A C 1
ATOM 563 O O . ARG A 1 71 ? 0.248 -6.753 11.575 1.00 96.06 71 ARG A O 1
ATOM 570 N N . ALA A 1 72 ? 2.324 -6.457 10.769 1.00 93.94 72 ALA A N 1
ATOM 571 C CA . ALA A 1 72 ? 2.981 -6.562 12.072 1.00 93.94 72 ALA A CA 1
ATOM 572 C C . ALA A 1 72 ? 2.459 -5.512 13.070 1.00 93.94 72 ALA A C 1
ATOM 574 O O . ALA A 1 72 ? 2.157 -5.858 14.207 1.00 93.94 72 ALA A O 1
ATOM 575 N N . ILE A 1 73 ? 2.246 -4.263 12.630 1.00 91.00 73 ILE A N 1
ATOM 576 C CA . ILE A 1 73 ? 1.593 -3.232 13.458 1.00 91.00 73 ILE A CA 1
ATOM 577 C C . ILE A 1 73 ? 0.171 -3.661 13.851 1.00 91.00 73 ILE A C 1
ATOM 579 O O . ILE A 1 73 ? -0.250 -3.443 14.979 1.00 91.00 73 ILE A O 1
ATOM 583 N N . LEU A 1 74 ? -0.601 -4.270 12.949 1.00 90.06 74 LEU A N 1
ATOM 584 C CA . LEU A 1 74 ? -1.948 -4.737 13.293 1.00 90.06 74 LEU A CA 1
ATOM 585 C C . LEU A 1 74 ? -1.945 -5.899 14.288 1.00 90.06 74 LEU A C 1
ATOM 587 O O . LEU A 1 74 ? -2.878 -5.985 15.084 1.00 90.06 74 LEU A O 1
ATOM 591 N N . ASP A 1 75 ? -0.943 -6.772 14.231 1.00 89.50 75 ASP A N 1
ATOM 592 C CA . ASP A 1 75 ? -0.838 -7.955 15.089 1.00 89.50 75 ASP A CA 1
ATOM 593 C C . ASP A 1 75 ? -0.230 -7.643 16.471 1.00 89.50 75 ASP A C 1
ATOM 595 O O . ASP A 1 75 ? -0.550 -8.327 17.441 1.00 89.50 75 ASP A O 1
ATOM 599 N N . GLU A 1 76 ? 0.628 -6.621 16.585 1.00 85.81 76 GLU A N 1
ATOM 600 C CA . GLU A 1 76 ? 1.302 -6.251 17.842 1.00 85.81 76 GLU A CA 1
ATOM 601 C C . GLU A 1 76 ? 0.387 -5.501 18.825 1.00 85.81 76 GLU A C 1
ATOM 603 O O . GLU A 1 76 ? 0.546 -5.623 20.040 1.00 85.81 76 GLU A O 1
ATOM 608 N N . TYR A 1 77 ? -0.583 -4.736 18.321 1.00 79.31 77 TYR A N 1
ATOM 609 C CA . TYR A 1 77 ? -1.415 -3.866 19.152 1.00 79.31 77 TYR A CA 1
ATOM 610 C C . TYR A 1 7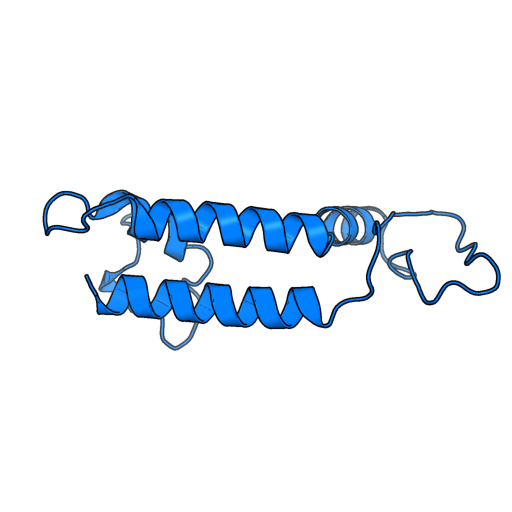7 ? -2.730 -4.540 19.565 1.00 79.31 77 TYR A C 1
ATOM 612 O O . TYR A 1 77 ? -3.468 -5.080 18.740 1.00 79.31 77 TYR A O 1
ATOM 620 N N . SER A 1 78 ? -3.071 -4.447 20.854 1.00 67.94 78 SER A N 1
ATOM 621 C CA . SER A 1 78 ? -4.411 -4.768 21.351 1.00 67.94 78 SER A CA 1
ATOM 622 C C . SER A 1 78 ? -5.326 -3.577 21.089 1.00 67.94 78 SER A C 1
ATOM 624 O O . SER A 1 78 ? -5.329 -2.619 21.852 1.00 67.94 78 SER A O 1
ATOM 626 N N . TRP A 1 79 ? -6.089 -3.610 19.998 1.00 69.25 79 TRP A N 1
ATOM 627 C CA . TRP A 1 79 ? -6.949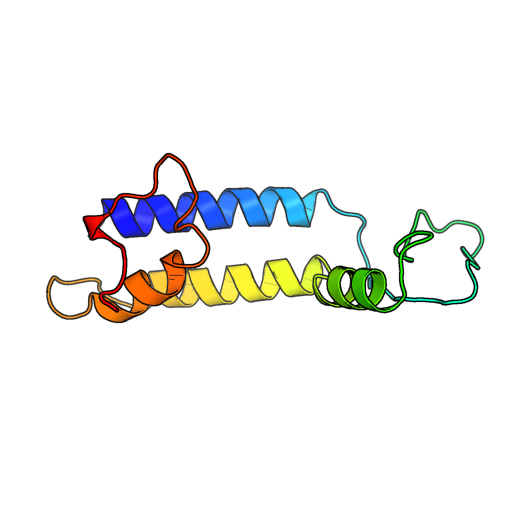 -2.508 19.549 1.00 69.25 79 TRP A CA 1
ATOM 628 C C . TRP A 1 79 ? -8.196 -2.287 20.435 1.00 69.25 79 TRP A C 1
ATOM 630 O O . TRP A 1 79 ? -9.332 -2.283 19.962 1.00 69.25 79 TRP A O 1
ATOM 640 N N . GLU A 1 80 ? -7.990 -2.079 21.733 1.00 68.88 80 GLU A N 1
ATOM 641 C CA . GLU A 1 80 ? -9.007 -1.684 22.704 1.00 68.88 80 GLU A CA 1
ATOM 642 C C . GLU A 1 80 ? -9.512 -0.260 22.415 1.00 68.88 80 GLU A C 1
ATOM 644 O O . GLU A 1 80 ? -8.853 0.549 21.751 1.00 68.88 80 GLU A O 1
ATOM 649 N N . ALA A 1 81 ? -10.688 0.088 22.950 1.00 59.22 81 ALA A N 1
ATOM 650 C CA . ALA A 1 81 ? -11.403 1.335 22.641 1.00 59.22 81 ALA A CA 1
ATOM 651 C C . ALA A 1 81 ? -10.616 2.647 22.904 1.00 59.22 81 ALA A C 1
ATOM 653 O O . ALA A 1 81 ? -11.067 3.714 22.487 1.00 59.22 81 ALA A O 1
ATOM 654 N N . GLY A 1 82 ? -9.454 2.591 23.569 1.00 56.38 82 GLY A N 1
ATOM 655 C CA . GLY A 1 82 ? -8.569 3.734 23.831 1.00 56.38 82 GLY A CA 1
ATOM 656 C C . GLY A 1 82 ? -7.438 3.971 22.811 1.00 56.38 82 GLY A C 1
ATOM 657 O O . GLY A 1 82 ? -6.939 5.093 22.733 1.00 56.38 82 GLY A O 1
ATOM 658 N N . GLU A 1 83 ? -7.045 2.983 21.996 1.00 59.66 83 GLU A N 1
ATOM 659 C CA . GLU A 1 83 ? -5.808 3.021 21.172 1.00 59.66 83 GLU A CA 1
ATOM 660 C C . GLU A 1 83 ? -6.060 3.314 19.674 1.00 59.66 83 GLU A C 1
ATOM 662 O O . GLU A 1 83 ? -5.246 3.080 18.781 1.00 59.66 83 GLU A O 1
ATOM 667 N N . THR A 1 84 ? -7.210 3.904 19.368 1.00 70.00 84 THR A N 1
ATOM 668 C CA . THR A 1 84 ? -7.850 3.844 18.047 1.00 70.00 84 THR A CA 1
ATOM 669 C C . THR A 1 84 ? -7.331 4.829 16.987 1.00 70.00 84 THR A C 1
ATOM 671 O O . THR A 1 84 ? -7.913 4.917 15.904 1.00 70.00 84 THR A O 1
ATOM 674 N N . ARG A 1 85 ? -6.301 5.639 17.270 1.00 80.38 85 ARG A N 1
ATOM 67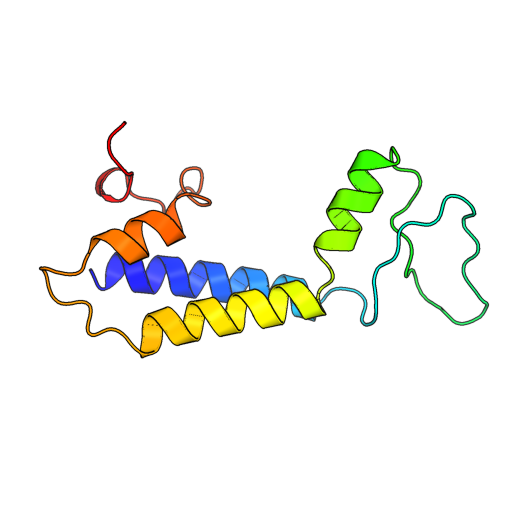5 C CA . ARG A 1 85 ? -5.820 6.672 16.325 1.00 80.38 85 ARG A CA 1
ATOM 676 C C . ARG A 1 85 ? -4.880 6.124 15.261 1.00 80.38 85 ARG A C 1
ATOM 678 O O . ARG A 1 85 ? -5.002 6.530 14.109 1.00 80.38 85 ARG A O 1
ATOM 685 N N . ALA A 1 86 ? -3.981 5.206 15.617 1.00 85.62 86 ALA A N 1
ATOM 686 C CA . ALA A 1 86 ? -2.971 4.705 14.685 1.00 85.62 86 ALA A CA 1
ATOM 687 C C . ALA A 1 86 ? -3.615 4.048 13.455 1.00 85.62 86 ALA A C 1
ATOM 689 O O . ALA A 1 86 ? -3.314 4.423 12.324 1.00 85.62 86 ALA A O 1
ATOM 690 N N . ILE A 1 87 ? -4.595 3.165 13.664 1.00 89.50 87 ILE A N 1
ATOM 691 C CA . ILE A 1 87 ? -5.302 2.528 12.552 1.00 89.50 87 ILE A CA 1
ATOM 692 C C . ILE A 1 87 ? -6.108 3.518 11.706 1.00 89.50 87 ILE A C 1
ATOM 694 O O . ILE A 1 87 ? -6.130 3.395 10.484 1.00 89.50 87 ILE A O 1
ATOM 698 N N . ARG A 1 88 ? -6.703 4.554 12.319 1.00 90.75 88 ARG A N 1
ATOM 699 C CA . ARG A 1 88 ? -7.384 5.615 11.562 1.00 90.75 88 ARG A CA 1
ATOM 700 C C . ARG A 1 88 ? -6.420 6.316 10.610 1.00 90.75 88 ARG A C 1
ATOM 702 O O . ARG A 1 88 ? -6.805 6.569 9.478 1.00 90.75 88 ARG A O 1
ATOM 709 N N . HIS A 1 89 ? -5.175 6.579 11.012 1.00 92.31 89 HIS A N 1
ATOM 710 C CA . HIS A 1 89 ? -4.162 7.125 10.099 1.00 92.31 89 HIS A CA 1
ATOM 711 C C . HIS A 1 89 ? -3.837 6.166 8.948 1.00 92.31 89 HIS A C 1
ATOM 713 O O . HIS A 1 89 ? -3.762 6.600 7.800 1.00 92.31 89 HIS A O 1
ATOM 719 N N . LEU A 1 90 ? -3.697 4.871 9.237 1.00 93.44 90 LEU A N 1
ATOM 720 C CA . LEU A 1 90 ? -3.327 3.863 8.240 1.00 93.44 90 LEU A CA 1
ATOM 721 C C . LEU A 1 90 ? -4.391 3.649 7.155 1.00 93.44 90 LEU A C 1
ATOM 723 O O . LEU A 1 90 ? -4.039 3.325 6.023 1.00 93.44 90 LEU A O 1
ATOM 727 N N . VAL A 1 91 ? -5.673 3.866 7.468 1.00 95.25 91 VAL A N 1
ATOM 728 C CA . VAL A 1 91 ? -6.769 3.671 6.503 1.00 95.25 91 VAL A CA 1
ATOM 729 C C . VAL A 1 91 ? -7.061 4.895 5.632 1.00 95.25 91 VAL A C 1
ATOM 731 O O . VAL A 1 91 ? -7.772 4.760 4.639 1.00 95.25 91 VAL A O 1
ATOM 734 N N . GLN A 1 92 ? -6.540 6.085 5.962 1.00 95.88 92 GLN A N 1
ATOM 735 C CA . GLN A 1 92 ? -6.860 7.316 5.217 1.00 95.88 92 GLN A CA 1
ATOM 736 C C . GLN A 1 92 ? -6.566 7.251 3.707 1.00 95.88 92 GLN A C 1
ATOM 738 O O . GLN A 1 92 ? -7.348 7.830 2.951 1.00 95.88 92 GLN A O 1
ATOM 743 N N . PRO A 1 93 ? -5.526 6.543 3.215 1.00 96.12 93 PRO A N 1
ATOM 744 C CA . PRO A 1 93 ? -5.319 6.380 1.774 1.00 96.12 93 PRO A CA 1
ATOM 745 C C . PRO A 1 93 ? -6.517 5.757 1.038 1.00 96.12 93 PRO A C 1
ATOM 747 O O . PRO A 1 93 ? -6.675 5.967 -0.160 1.00 96.12 93 PRO A O 1
ATOM 750 N N . PHE A 1 94 ? -7.389 5.037 1.749 1.00 96.81 94 PHE A N 1
ATOM 751 C CA . PHE A 1 94 ? -8.583 4.396 1.201 1.00 96.81 94 PHE A CA 1
ATOM 752 C C . PHE A 1 94 ? -9.858 5.226 1.384 1.00 96.81 94 PHE A C 1
ATOM 754 O O . PHE A 1 94 ? -10.949 4.710 1.171 1.00 96.81 94 PHE A O 1
ATOM 761 N N . ALA A 1 95 ? -9.761 6.510 1.736 1.00 96.12 95 ALA A N 1
ATOM 762 C CA . ALA A 1 95 ? -10.923 7.363 1.993 1.00 96.12 95 ALA A CA 1
ATOM 763 C C . ALA A 1 95 ? -11.827 7.625 0.767 1.00 96.12 95 ALA A C 1
ATOM 765 O O . ALA A 1 95 ? -12.889 8.228 0.916 1.00 96.12 95 ALA A O 1
ATOM 766 N N . GLY A 1 96 ? -11.397 7.223 -0.436 1.00 95.38 96 GLY A N 1
ATOM 767 C CA . GLY A 1 96 ? -12.207 7.212 -1.662 1.00 95.38 96 GLY A CA 1
ATOM 768 C C . GLY A 1 96 ? -12.786 5.838 -2.026 1.00 95.38 96 GLY A C 1
ATOM 769 O O . GLY A 1 96 ? -13.437 5.711 -3.059 1.00 95.38 96 GLY A O 1
ATOM 770 N N . HIS A 1 97 ? -12.527 4.803 -1.223 1.00 96.88 97 HIS A N 1
ATOM 771 C CA . HIS A 1 97 ? -13.043 3.455 -1.450 1.00 96.88 97 HIS A CA 1
ATOM 772 C C . HIS A 1 97 ? -14.546 3.395 -1.110 1.00 96.88 97 HIS A C 1
ATOM 774 O O . HIS A 1 97 ? -14.936 3.948 -0.084 1.00 96.88 97 HIS A O 1
ATOM 780 N N . PRO A 1 98 ? -15.398 2.710 -1.899 1.00 96.81 98 PRO A N 1
ATOM 781 C CA . PRO A 1 98 ? -16.850 2.673 -1.668 1.00 96.81 98 PRO A CA 1
ATOM 782 C C . PRO A 1 98 ? -17.247 2.106 -0.297 1.00 96.81 98 PRO A C 1
ATOM 784 O O . PRO A 1 98 ? -18.206 2.576 0.304 1.00 96.81 98 PRO A O 1
ATOM 787 N N . ASP A 1 99 ? -16.485 1.137 0.213 1.00 96.75 99 ASP A N 1
ATOM 788 C CA . ASP A 1 99 ? -16.726 0.545 1.538 1.00 96.75 99 ASP A CA 1
ATOM 789 C C . ASP A 1 99 ? -16.115 1.351 2.702 1.00 96.75 99 ASP A C 1
ATOM 791 O O . ASP A 1 99 ? -16.239 0.954 3.862 1.00 96.75 99 ASP A O 1
ATOM 795 N N . PHE A 1 100 ? -15.417 2.457 2.419 1.00 96.69 100 PHE A N 1
ATOM 796 C CA . PHE A 1 100 ? -14.872 3.320 3.463 1.00 96.69 100 PHE A CA 1
ATOM 797 C C . PHE A 1 100 ? -16.004 4.095 4.141 1.00 96.69 100 PHE A C 1
ATOM 799 O O . PHE A 1 100 ? -16.765 4.804 3.486 1.00 96.69 100 PHE A O 1
ATOM 806 N N . ARG A 1 101 ? -16.104 4.000 5.470 1.00 95.69 101 ARG A N 1
ATOM 807 C CA . ARG A 1 101 ? -17.133 4.705 6.245 1.00 95.69 101 ARG A CA 1
ATOM 808 C C . ARG A 1 101 ? -16.625 6.065 6.716 1.00 95.69 101 ARG A C 1
ATOM 810 O O . ARG A 1 101 ? -15.521 6.167 7.246 1.00 95.69 101 ARG A O 1
ATOM 817 N N . ASP A 1 102 ? -17.459 7.101 6.615 1.00 94.25 102 ASP A N 1
ATOM 818 C CA . ASP A 1 102 ? -17.093 8.472 7.015 1.00 94.25 102 ASP A CA 1
ATOM 819 C C . ASP A 1 102 ? -16.656 8.589 8.483 1.00 94.25 102 ASP A C 1
ATOM 821 O O . ASP A 1 102 ? -15.780 9.386 8.810 1.00 94.25 102 ASP A O 1
ATOM 825 N N . GLU A 1 103 ? -17.189 7.744 9.369 1.00 92.56 103 GLU A N 1
ATOM 826 C CA . GLU A 1 103 ? -16.795 7.671 10.784 1.00 92.56 103 GLU A CA 1
ATOM 827 C C . GLU A 1 103 ? -15.309 7.305 11.010 1.00 92.56 103 GLU A C 1
ATOM 829 O O . GLU A 1 103 ? -14.768 7.541 12.099 1.00 92.56 103 GLU A O 1
ATOM 834 N N . TRP A 1 104 ? -14.640 6.730 10.001 1.00 93.00 104 TRP A N 1
ATOM 835 C CA . TRP A 1 104 ? -13.215 6.374 10.020 1.00 93.00 104 TRP A CA 1
ATOM 836 C C . TRP A 1 104 ? -12.307 7.513 9.554 1.00 93.00 104 TRP A C 1
ATOM 838 O O . TRP A 1 104 ? -11.094 7.469 9.789 1.00 93.00 104 TRP A O 1
ATOM 848 N N . ARG A 1 105 ? -12.866 8.539 8.906 1.00 93.44 105 ARG A N 1
ATOM 849 C CA . ARG A 1 105 ? -12.120 9.713 8.449 1.00 93.44 105 ARG A CA 1
ATOM 850 C C . ARG A 1 105 ? -11.542 10.460 9.652 1.00 93.44 105 ARG A C 1
ATOM 852 O O . ARG A 1 105 ? -12.177 10.565 10.705 1.00 93.44 105 ARG A O 1
ATOM 859 N N . LEU A 1 106 ? -10.312 10.946 9.517 1.00 90.25 106 LEU A N 1
ATOM 860 C CA . LEU A 1 106 ? -9.751 11.849 10.518 1.00 90.25 106 LEU A CA 1
ATOM 861 C C . LEU A 1 106 ? -10.417 13.227 10.389 1.00 90.25 106 LEU A C 1
ATOM 863 O O . LEU A 1 106 ? -10.659 13.664 9.265 1.00 90.25 106 LEU A O 1
ATOM 867 N N . PRO A 1 107 ? -10.728 13.902 11.508 1.00 83.44 107 PRO A N 1
ATOM 868 C CA . PRO A 1 107 ? -11.189 15.284 11.456 1.00 83.44 107 PRO A CA 1
ATOM 869 C C . PRO A 1 107 ? -10.090 16.184 10.870 1.00 83.44 107 PRO A C 1
ATOM 871 O O . PRO A 1 107 ? -8.908 15.941 11.126 1.00 83.44 107 PRO A O 1
ATOM 874 N N . GLU A 1 108 ? -10.501 17.183 10.085 1.00 70.19 108 GLU A N 1
ATOM 875 C CA . GLU A 1 108 ? -9.628 18.246 9.553 1.00 70.19 108 GLU A CA 1
ATOM 876 C C . GLU A 1 108 ? -9.081 19.168 10.652 1.00 70.19 108 GLU A C 1
ATOM 878 O O . GLU A 1 108 ? -9.798 19.403 11.657 1.00 70.19 108 GLU A O 1
#